Protein AF-A0A310SIE2-F1 (afdb_monomer_lite)

pLDDT: mean 78.27, std 12.12, range [40.97, 95.56]

Radius of gyration: 46.75 Å; chains: 1; bounding box: 52×85×117 Å

Structure (mmCIF, N/CA/C/O backbone):
data_AF-A0A310SIE2-F1
#
_entry.id   AF-A0A310SIE2-F1
#
loop_
_atom_site.group_PDB
_atom_site.id
_atom_site.type_symbol
_atom_site.label_atom_id
_atom_site.label_alt_id
_atom_site.label_comp_id
_atom_site.label_asym_id
_atom_site.label_entity_id
_atom_site.label_seq_id
_atom_site.pdbx_PDB_ins_code
_atom_site.Cartn_x
_atom_site.Cartn_y
_atom_site.Cartn_z
_atom_site.occupancy
_atom_site.B_iso_or_equiv
_atom_site.auth_seq_id
_atom_site.auth_comp_id
_atom_site.auth_asym_id
_atom_site.auth_atom_id
_atom_site.pdbx_PDB_model_num
ATOM 1 N N . MET A 1 1 ? -1.622 52.596 -19.897 1.00 40.97 1 MET A N 1
ATOM 2 C CA . MET A 1 1 ? -0.152 52.652 -20.028 1.00 40.97 1 MET A CA 1
ATOM 3 C C . MET A 1 1 ? 0.180 53.788 -20.972 1.00 40.97 1 MET A C 1
ATOM 5 O O . MET A 1 1 ? -0.365 53.812 -22.067 1.00 40.97 1 MET A O 1
ATOM 9 N N . SER A 1 2 ? 0.942 54.774 -20.507 1.00 49.62 2 SER A N 1
ATOM 10 C CA . SER A 1 2 ? 1.235 56.004 -21.249 1.00 49.62 2 SER A CA 1
ATOM 11 C C . SER A 1 2 ? 2.062 55.688 -22.496 1.00 49.62 2 SER A C 1
ATOM 13 O O . SER A 1 2 ? 3.157 55.143 -22.385 1.00 49.62 2 SER A O 1
ATOM 15 N N . SER A 1 3 ? 1.534 55.994 -23.680 1.00 54.19 3 SER A N 1
ATOM 16 C CA . SER A 1 3 ? 2.268 55.874 -24.939 1.00 54.19 3 SER A CA 1
ATOM 17 C C . SER A 1 3 ? 3.317 56.985 -25.019 1.00 54.19 3 SER A C 1
ATOM 19 O O . SER A 1 3 ? 2.956 58.162 -25.046 1.00 54.19 3 SER A O 1
ATOM 21 N N . LEU A 1 4 ? 4.599 56.623 -25.051 1.00 54.16 4 LEU A N 1
ATOM 22 C CA . LEU A 1 4 ? 5.693 57.565 -25.299 1.00 54.16 4 LEU A CA 1
ATOM 23 C C . LEU A 1 4 ? 5.532 58.186 -26.693 1.00 54.16 4 LEU A C 1
ATOM 25 O O . LEU A 1 4 ? 5.399 57.465 -27.684 1.00 54.16 4 LEU A O 1
ATOM 29 N N . SER A 1 5 ? 5.516 59.520 -26.771 1.00 68.62 5 SER A N 1
ATOM 30 C CA . SER A 1 5 ? 5.457 60.230 -28.049 1.00 68.62 5 SER A CA 1
ATOM 31 C C . SER A 1 5 ? 6.842 60.239 -28.706 1.00 68.62 5 SER A C 1
ATOM 33 O O . SER A 1 5 ? 7.864 60.251 -28.024 1.00 68.62 5 SER A O 1
ATOM 35 N N . LEU A 1 6 ? 6.898 60.281 -30.043 1.00 61.59 6 LEU A N 1
ATOM 36 C CA . LEU A 1 6 ? 8.147 60.257 -30.832 1.00 61.59 6 LEU A CA 1
ATOM 37 C C . LEU A 1 6 ? 9.130 61.388 -30.444 1.00 61.59 6 LEU A C 1
ATOM 39 O O . LEU A 1 6 ? 10.327 61.301 -30.694 1.00 61.59 6 LEU A O 1
ATOM 43 N N . LYS A 1 7 ? 8.621 62.454 -29.815 1.00 69.12 7 LYS A N 1
ATOM 44 C CA . LYS A 1 7 ? 9.372 63.635 -29.368 1.00 69.12 7 LYS A CA 1
ATOM 45 C C . LYS A 1 7 ? 10.192 63.358 -28.098 1.00 69.12 7 LYS A C 1
ATOM 47 O O . LYS A 1 7 ? 11.177 64.049 -27.866 1.00 69.12 7 LYS A O 1
ATOM 52 N N . ASP A 1 8 ? 9.774 62.366 -27.312 1.00 69.00 8 ASP A N 1
ATOM 53 C CA . ASP A 1 8 ? 10.290 62.066 -25.970 1.00 69.00 8 ASP A CA 1
ATOM 54 C C . ASP A 1 8 ? 11.323 60.928 -25.969 1.00 69.00 8 ASP A C 1
ATOM 56 O O . ASP A 1 8 ? 11.811 60.523 -24.914 1.00 69.00 8 ASP A O 1
ATOM 60 N N . LEU A 1 9 ? 11.669 60.389 -27.145 1.00 71.31 9 LEU A N 1
ATOM 61 C CA . LEU A 1 9 ? 12.707 59.370 -27.263 1.00 71.31 9 LEU A CA 1
ATOM 62 C C . LEU A 1 9 ? 14.104 60.017 -27.229 1.00 71.31 9 LEU A C 1
ATOM 64 O O . LEU A 1 9 ? 14.320 61.050 -27.872 1.00 71.31 9 LEU A O 1
ATOM 68 N N . PRO A 1 10 ? 15.082 59.405 -26.535 1.00 74.25 10 PRO A N 1
ATOM 69 C CA . PRO A 1 10 ? 16.461 59.877 -26.550 1.00 74.25 10 PRO A CA 1
ATOM 70 C C . PRO A 1 10 ? 16.988 59.940 -27.990 1.00 74.25 10 PRO A C 1
ATOM 72 O O . PRO A 1 10 ? 16.910 58.971 -28.747 1.00 74.25 10 PRO A O 1
ATOM 75 N N . LYS A 1 11 ? 17.516 61.108 -28.378 1.00 72.00 11 LYS A N 1
ATOM 76 C CA . LYS A 1 11 ? 18.089 61.336 -29.709 1.00 72.00 11 LYS A CA 1
ATOM 77 C C . LYS A 1 11 ? 19.376 60.526 -29.825 1.00 72.00 11 LYS A C 1
ATOM 79 O O . LYS A 1 11 ? 20.365 60.832 -29.164 1.00 72.00 11 LYS A O 1
ATOM 84 N N . VAL A 1 12 ? 19.343 59.485 -30.650 1.00 70.81 12 VAL A N 1
ATOM 85 C CA . VAL A 1 12 ? 20.521 58.677 -30.973 1.00 70.81 12 VAL A CA 1
ATOM 86 C C . VAL A 1 12 ? 21.589 59.600 -31.564 1.00 70.81 12 VAL A C 1
ATOM 88 O O . VAL A 1 12 ? 21.286 60.397 -32.455 1.00 70.81 12 VAL A O 1
ATOM 91 N N . ALA A 1 13 ? 22.814 59.540 -31.034 1.00 74.31 13 ALA A N 1
ATOM 92 C CA . ALA A 1 13 ? 23.928 60.344 -31.528 1.00 74.31 13 ALA A CA 1
ATOM 93 C C . ALA A 1 13 ? 24.108 60.125 -33.041 1.00 74.31 13 ALA A C 1
ATOM 95 O O . ALA A 1 13 ? 23.954 59.005 -33.529 1.00 74.31 13 ALA A O 1
ATOM 96 N N . LEU A 1 14 ? 24.401 61.201 -33.779 1.00 72.50 14 LEU A N 1
ATOM 97 C CA . LEU A 1 14 ? 24.482 61.195 -35.247 1.00 72.50 14 LEU A CA 1
ATOM 98 C C . LEU A 1 14 ? 25.444 60.121 -35.772 1.00 72.50 14 LEU A C 1
ATOM 100 O O . LEU A 1 14 ? 25.121 59.431 -36.738 1.00 72.50 14 LEU A O 1
ATOM 104 N N . ASP A 1 15 ? 26.559 59.931 -35.071 1.00 74.50 15 ASP A N 1
ATOM 105 C CA . ASP A 1 15 ? 27.573 58.930 -35.398 1.00 74.50 15 ASP A CA 1
ATOM 106 C C . ASP A 1 15 ? 27.006 57.506 -35.293 1.00 74.50 15 ASP A C 1
ATOM 108 O O . ASP A 1 15 ? 27.140 56.708 -36.218 1.00 74.50 15 ASP A O 1
ATOM 112 N N . LEU A 1 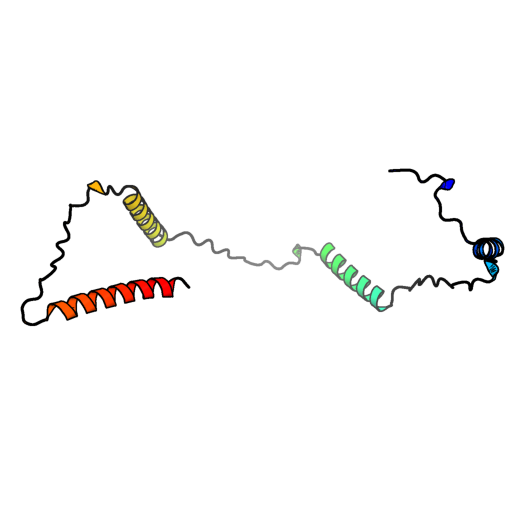16 ? 26.250 57.222 -34.225 1.00 80.38 16 LEU A N 1
ATOM 113 C CA . LEU A 1 16 ? 25.617 55.921 -34.001 1.00 80.38 16 LEU A CA 1
ATOM 114 C C . LEU A 1 16 ? 24.499 55.643 -35.020 1.00 80.38 16 LEU A C 1
ATOM 116 O O . LEU A 1 16 ? 24.311 54.506 -35.444 1.00 80.38 16 LEU A O 1
ATOM 120 N N . LYS A 1 17 ? 23.758 56.680 -35.439 1.00 79.69 17 LYS A N 1
ATOM 121 C CA . LYS A 1 17 ? 22.731 56.563 -36.489 1.00 79.69 17 LYS A CA 1
ATOM 122 C C . LYS A 1 17 ? 23.361 56.225 -37.843 1.00 79.69 17 LYS A C 1
ATOM 124 O O . LYS A 1 17 ? 22.825 55.382 -38.553 1.00 79.69 17 LYS A O 1
ATOM 129 N N . SER A 1 18 ? 24.494 56.845 -38.172 1.00 80.94 18 SER A N 1
ATOM 130 C CA . SER A 1 18 ? 25.231 56.582 -39.414 1.00 80.94 18 SER A CA 1
ATOM 131 C C . SER A 1 18 ? 25.814 55.165 -39.441 1.00 80.94 18 SER A C 1
ATOM 133 O O . SER A 1 18 ? 25.681 54.458 -40.439 1.00 80.94 18 SER A O 1
ATOM 135 N N . GLU A 1 19 ? 26.382 54.703 -38.321 1.00 81.62 19 GLU A N 1
ATOM 136 C CA . GLU A 1 19 ? 26.866 53.322 -38.191 1.00 81.62 19 GLU A CA 1
ATOM 137 C C . GLU A 1 19 ? 25.739 52.290 -38.293 1.00 81.62 19 GLU A C 1
ATOM 139 O O . GLU A 1 19 ? 25.935 51.237 -38.896 1.00 81.62 19 GLU A O 1
ATOM 144 N N . LEU A 1 20 ? 24.553 52.590 -37.751 1.00 78.62 20 LEU A N 1
ATOM 145 C CA . LEU A 1 20 ? 23.394 51.699 -37.817 1.00 78.62 20 LEU A CA 1
ATOM 146 C C . LEU A 1 20 ? 22.774 51.650 -39.224 1.00 78.62 20 LEU A C 1
ATOM 148 O O . LEU A 1 20 ? 22.368 50.583 -39.675 1.00 78.62 20 LEU A O 1
ATOM 152 N N . GLU A 1 21 ? 22.723 52.783 -39.933 1.00 79.81 21 GLU A N 1
ATOM 153 C CA . GLU A 1 21 ? 22.230 52.863 -41.318 1.00 79.81 21 GLU A CA 1
ATOM 154 C C . GLU A 1 21 ? 23.206 52.232 -42.323 1.00 79.81 21 GLU A C 1
ATOM 156 O O . GLU A 1 21 ? 22.777 51.623 -43.302 1.00 79.81 21 GLU A O 1
ATOM 161 N N . GLY A 1 22 ? 24.514 52.327 -42.064 1.00 81.19 22 GLY A N 1
ATOM 162 C CA . GLY A 1 22 ? 25.569 51.664 -42.836 1.00 81.19 22 GLY A CA 1
ATOM 163 C C . GLY A 1 22 ? 25.875 50.231 -42.388 1.00 81.19 22 GLY A C 1
ATOM 164 O O . GLY A 1 22 ? 26.786 49.604 -42.939 1.00 81.19 22 GLY A O 1
ATOM 165 N N . PHE A 1 23 ? 25.156 49.706 -41.389 1.00 82.12 23 PHE A N 1
ATOM 166 C CA . PHE A 1 23 ? 25.439 48.403 -40.800 1.00 82.12 23 PHE A CA 1
ATOM 167 C C . PHE A 1 23 ? 25.202 47.282 -41.816 1.00 82.12 23 PHE A C 1
ATOM 169 O O . PHE A 1 23 ? 24.079 46.875 -42.117 1.00 82.12 23 PHE A O 1
ATOM 176 N N . ASN A 1 24 ? 26.295 46.749 -42.353 1.00 79.94 24 ASN A N 1
ATOM 177 C CA . ASN A 1 24 ? 26.234 45.672 -43.318 1.00 79.94 24 ASN A CA 1
ATOM 178 C C . ASN A 1 24 ? 26.121 44.320 -42.600 1.00 79.94 24 ASN A C 1
ATOM 180 O O . ASN A 1 24 ? 27.116 43.740 -42.161 1.00 79.94 24 ASN A O 1
ATOM 184 N N . HIS A 1 25 ? 24.904 43.777 -42.547 1.00 78.00 25 HIS A N 1
ATOM 185 C CA . HIS A 1 25 ? 24.620 42.457 -41.976 1.00 78.00 25 HIS A CA 1
ATOM 186 C C . HIS A 1 25 ? 25.441 41.312 -42.602 1.00 78.00 25 HIS A C 1
ATOM 188 O O . HIS A 1 25 ? 25.594 40.267 -41.972 1.00 78.00 25 HIS A O 1
ATOM 194 N N . SER A 1 26 ? 26.000 41.486 -43.809 1.00 74.62 26 SER A N 1
ATOM 195 C CA . SER A 1 26 ? 26.880 40.481 -44.428 1.00 74.62 26 SER A CA 1
ATOM 196 C C . SER A 1 26 ? 28.259 40.376 -43.765 1.00 74.62 26 SER A C 1
ATOM 198 O O . SER A 1 26 ? 28.901 39.334 -43.875 1.00 74.62 26 SER A O 1
ATOM 200 N N . CYS A 1 27 ? 28.686 41.406 -43.024 1.00 74.81 27 CYS A N 1
ATOM 201 C CA . CYS A 1 27 ? 29.921 41.399 -42.234 1.00 74.81 27 CYS A CA 1
ATOM 202 C C . CYS A 1 27 ? 29.759 40.670 -40.889 1.00 74.81 27 CYS A C 1
ATOM 204 O O . CYS A 1 27 ? 30.743 40.431 -40.186 1.00 74.81 27 CYS A O 1
ATOM 206 N N . MET A 1 28 ? 28.528 40.309 -40.509 1.00 80.19 28 MET A N 1
ATOM 207 C CA . MET A 1 28 ? 28.275 39.531 -39.304 1.00 80.19 28 MET A CA 1
ATOM 208 C C . MET A 1 28 ? 28.708 38.080 -39.535 1.00 80.19 28 MET A C 1
ATOM 210 O O . MET A 1 28 ? 28.321 37.445 -40.519 1.00 80.19 28 MET A O 1
ATOM 214 N N . LYS A 1 29 ? 29.502 37.525 -38.614 1.00 82.06 29 LYS A N 1
ATOM 215 C CA . LYS A 1 29 ? 29.863 36.103 -38.667 1.00 82.06 29 LYS A CA 1
ATOM 216 C C . LYS A 1 29 ? 28.578 35.279 -38.610 1.00 82.06 29 LYS A C 1
ATOM 218 O O . LYS A 1 29 ? 27.814 35.396 -37.653 1.00 82.06 29 LYS A O 1
ATOM 223 N N . LYS A 1 30 ? 28.339 34.439 -39.619 1.00 76.69 30 LYS A N 1
ATOM 224 C CA . LYS A 1 30 ? 27.223 33.491 -39.577 1.00 76.69 30 LYS A CA 1
ATOM 225 C C . LYS A 1 30 ? 27.466 32.516 -38.427 1.00 76.69 30 LYS A C 1
ATOM 227 O O . LYS A 1 30 ? 28.469 31.805 -38.424 1.00 76.69 30 LYS A O 1
ATOM 232 N N . ALA A 1 31 ? 26.563 32.498 -37.453 1.00 71.25 31 ALA A N 1
ATOM 233 C CA . ALA A 1 31 ? 26.561 31.475 -36.422 1.00 71.25 31 ALA A CA 1
ATOM 234 C C . ALA A 1 31 ? 25.994 30.190 -37.036 1.00 71.25 31 ALA A C 1
ATOM 236 O O . ALA A 1 31 ? 24.830 30.153 -37.433 1.00 71.25 31 ALA A O 1
ATOM 237 N N . ALA A 1 32 ? 26.822 29.154 -37.162 1.00 68.69 32 ALA A N 1
ATOM 238 C CA . ALA A 1 32 ? 26.356 27.845 -37.595 1.00 68.69 32 ALA A CA 1
ATOM 239 C C . ALA A 1 32 ? 25.448 27.263 -36.503 1.00 68.69 32 ALA A C 1
ATOM 241 O O . ALA A 1 32 ? 25.910 26.931 -35.412 1.00 68.69 32 ALA A O 1
ATOM 242 N N . THR A 1 33 ? 24.150 27.175 -36.776 1.00 66.75 33 THR A N 1
ATOM 243 C CA . THR A 1 33 ? 23.202 26.492 -35.894 1.00 66.75 33 THR A CA 1
ATOM 244 C C . THR A 1 33 ? 23.306 25.000 -36.192 1.00 66.75 33 THR A C 1
ATOM 246 O O . THR A 1 33 ? 22.837 24.534 -37.225 1.00 66.75 33 THR A O 1
ATOM 249 N N . ALA A 1 34 ? 23.998 24.253 -35.333 1.00 66.00 34 ALA A N 1
ATOM 250 C CA . ALA A 1 34 ? 24.037 22.801 -35.437 1.00 66.00 34 ALA A CA 1
ATOM 251 C C . ALA A 1 34 ? 22.732 22.233 -34.858 1.00 66.00 34 ALA A C 1
ATOM 253 O O . ALA A 1 34 ? 22.555 22.189 -33.641 1.00 66.00 34 ALA A O 1
ATOM 254 N N . GLU A 1 35 ? 21.808 21.818 -35.724 1.00 68.69 35 GLU A N 1
ATOM 255 C CA . GLU A 1 35 ? 20.654 21.013 -35.321 1.00 68.69 35 GLU A CA 1
ATOM 256 C C . GLU A 1 35 ? 21.163 19.634 -34.888 1.00 68.69 35 GLU A C 1
ATOM 258 O O . GLU A 1 35 ? 21.584 18.807 -35.699 1.00 68.69 35 GLU A O 1
ATOM 263 N N . LYS A 1 36 ? 21.200 19.405 -33.575 1.00 69.50 36 LYS A N 1
ATOM 264 C CA . LYS A 1 36 ? 21.700 18.166 -32.980 1.00 69.50 36 LYS A CA 1
ATOM 265 C C . LYS A 1 36 ? 20.634 17.067 -33.085 1.00 69.50 36 LYS A C 1
ATOM 267 O O . LYS A 1 36 ? 20.079 16.655 -32.070 1.00 69.50 36 LYS A O 1
ATOM 272 N N . ASN A 1 37 ? 20.367 16.575 -34.294 1.00 66.44 37 ASN A N 1
ATOM 273 C CA . ASN A 1 37 ? 19.600 15.343 -34.505 1.00 66.44 37 ASN A CA 1
ATOM 274 C C . ASN A 1 37 ? 20.464 14.140 -34.102 1.00 66.44 37 ASN A C 1
ATOM 276 O O . ASN A 1 37 ? 21.071 13.470 -34.937 1.00 66.44 37 ASN A O 1
ATOM 280 N N . VAL A 1 38 ? 20.593 13.908 -32.793 1.00 73.25 38 VAL A N 1
ATOM 281 C CA . VAL A 1 38 ? 21.234 12.693 -32.280 1.00 73.25 38 VAL A CA 1
ATOM 282 C C . VAL A 1 38 ? 20.266 11.554 -32.499 1.00 73.25 38 VAL A C 1
ATOM 284 O O . VAL A 1 38 ? 19.158 11.569 -31.967 1.00 73.25 38 VAL A O 1
ATOM 287 N N . LEU A 1 39 ? 20.693 10.569 -33.277 1.00 78.44 39 LEU A N 1
ATOM 288 C CA . LEU A 1 39 ? 19.989 9.301 -33.335 1.00 78.44 39 LEU A CA 1
ATOM 289 C C . LEU A 1 39 ? 20.022 8.662 -31.939 1.00 78.44 39 LEU A C 1
ATOM 291 O O . LEU A 1 39 ? 21.073 8.730 -31.293 1.00 78.44 39 LEU A O 1
ATOM 295 N N . PRO A 1 40 ? 18.921 8.049 -31.473 1.00 81.50 40 PRO A N 1
ATOM 296 C CA . PRO A 1 40 ? 18.932 7.272 -30.240 1.00 81.50 40 PRO A CA 1
ATOM 297 C C . PRO A 1 40 ? 20.145 6.341 -30.209 1.00 81.50 40 PRO A C 1
ATOM 299 O O . PRO A 1 40 ? 20.498 5.727 -31.222 1.00 81.50 40 PRO A O 1
ATOM 302 N N . SER A 1 41 ? 20.825 6.273 -29.068 1.00 86.12 41 SER A N 1
ATOM 303 C CA . SER A 1 41 ? 21.973 5.388 -28.929 1.00 86.12 41 SER A CA 1
ATOM 304 C C . SER A 1 41 ? 21.520 3.926 -28.972 1.00 86.12 41 SER A C 1
ATOM 306 O O . SER A 1 41 ? 20.360 3.594 -28.720 1.00 86.12 41 SER A O 1
ATOM 308 N N . ALA A 1 42 ? 22.453 3.015 -29.260 1.00 87.88 42 ALA A N 1
ATOM 309 C CA . ALA A 1 42 ? 22.170 1.582 -29.191 1.00 87.88 42 ALA A CA 1
ATOM 310 C C . ALA A 1 42 ? 21.710 1.143 -27.785 1.00 87.88 42 ALA A C 1
ATOM 312 O O . ALA A 1 42 ? 20.961 0.176 -27.663 1.00 87.88 42 ALA A O 1
ATOM 313 N N . GLU A 1 43 ? 22.134 1.864 -26.741 1.00 88.81 43 GLU A N 1
ATOM 314 C CA . GLU A 1 43 ? 21.677 1.634 -25.372 1.00 88.81 43 GLU A CA 1
ATOM 315 C C . GLU A 1 43 ? 20.214 2.043 -25.193 1.00 88.81 43 GLU A C 1
ATOM 317 O O . GLU A 1 43 ? 19.442 1.255 -24.655 1.00 88.81 43 GLU A O 1
ATOM 322 N N . ASP A 1 44 ? 19.819 3.211 -25.706 1.00 88.38 44 ASP A N 1
ATOM 323 C CA . ASP A 1 44 ? 18.443 3.716 -25.599 1.00 88.38 44 ASP A CA 1
ATOM 324 C C . ASP A 1 44 ? 17.452 2.743 -26.256 1.00 88.38 44 ASP A C 1
ATOM 326 O O . ASP A 1 44 ? 16.450 2.358 -25.657 1.00 88.38 44 ASP A O 1
ATOM 330 N N . VAL A 1 45 ? 17.787 2.249 -27.454 1.00 90.19 45 VAL A N 1
ATOM 331 C CA . VAL A 1 45 ? 16.966 1.259 -28.174 1.00 90.19 45 VAL A CA 1
ATOM 332 C C . VAL A 1 45 ? 16.898 -0.071 -27.420 1.00 90.19 45 VAL A C 1
ATOM 334 O O . VAL A 1 45 ? 15.864 -0.738 -27.412 1.00 90.19 45 VAL A O 1
ATOM 337 N N . ARG A 1 46 ? 17.997 -0.494 -26.788 1.00 90.69 46 ARG A N 1
ATOM 338 C CA . ARG A 1 46 ? 18.021 -1.733 -26.003 1.00 90.69 46 ARG A CA 1
ATOM 339 C C . ARG A 1 46 ? 17.143 -1.617 -24.758 1.00 90.69 46 ARG A C 1
ATOM 341 O O . ARG A 1 46 ? 16.397 -2.548 -24.466 1.00 90.69 46 ARG A O 1
ATOM 348 N N . GLN A 1 47 ? 17.214 -0.489 -24.056 1.00 92.81 47 GLN A N 1
ATOM 349 C CA . GLN A 1 47 ? 16.382 -0.220 -22.884 1.00 92.81 47 GLN A CA 1
ATOM 350 C C . GLN A 1 47 ? 14.898 -0.154 -23.252 1.00 92.81 47 GLN A C 1
ATOM 352 O O . GLN A 1 47 ? 14.078 -0.760 -22.566 1.00 92.81 47 GLN A O 1
ATOM 357 N N . GLU A 1 48 ? 14.554 0.507 -24.358 1.00 93.06 48 GLU A N 1
ATOM 358 C CA . GLU A 1 48 ? 13.175 0.591 -24.847 1.00 93.06 48 GLU A CA 1
ATOM 359 C C . GLU A 1 48 ? 12.604 -0.784 -25.212 1.00 93.06 48 GLU A C 1
ATOM 361 O O . GLU A 1 48 ? 11.466 -1.093 -24.858 1.00 93.06 48 GLU A O 1
ATOM 366 N N . ARG A 1 49 ? 13.400 -1.644 -25.860 1.00 92.56 49 ARG A N 1
ATOM 367 C CA . ARG A 1 49 ? 12.999 -3.029 -26.154 1.00 92.56 49 ARG A CA 1
ATOM 368 C C . ARG A 1 49 ? 12.760 -3.827 -24.882 1.00 92.56 49 ARG A C 1
ATOM 370 O O . ARG A 1 49 ? 11.699 -4.420 -24.744 1.00 92.56 49 ARG A O 1
ATOM 377 N N . GLN A 1 50 ? 13.696 -3.774 -23.935 1.00 94.50 50 GLN A N 1
ATOM 378 C CA . GLN A 1 50 ? 13.551 -4.463 -22.654 1.00 94.50 50 GLN A CA 1
ATOM 379 C C . GLN A 1 50 ? 12.304 -3.983 -21.896 1.00 94.50 50 GLN A C 1
ATOM 381 O O . GLN A 1 50 ? 11.571 -4.790 -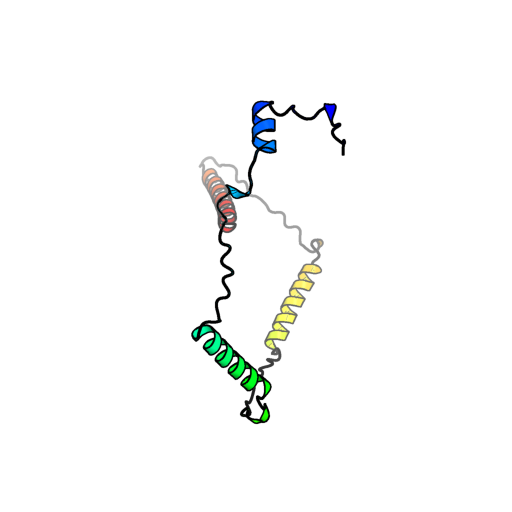21.333 1.00 94.50 50 GLN A O 1
ATOM 386 N N . HIS A 1 51 ? 12.046 -2.673 -21.876 1.00 93.88 51 HIS A N 1
ATOM 387 C CA . HIS A 1 51 ? 10.851 -2.129 -21.238 1.00 93.88 51 HIS A CA 1
ATOM 388 C C . HIS A 1 51 ? 9.576 -2.612 -21.938 1.00 93.88 51 HIS A C 1
ATOM 390 O O . HIS A 1 51 ? 8.652 -3.070 -21.273 1.00 93.88 51 HIS A O 1
ATOM 396 N N . SER A 1 52 ? 9.554 -2.567 -23.270 1.00 93.62 52 SER A N 1
ATOM 397 C CA . SER A 1 52 ? 8.412 -2.997 -24.082 1.00 93.62 52 SER A CA 1
ATOM 398 C C . SER A 1 52 ? 8.098 -4.486 -23.900 1.00 93.62 52 SER A C 1
ATOM 400 O O . SER A 1 52 ? 6.933 -4.851 -23.776 1.00 93.62 52 SER A O 1
ATOM 402 N N . GLU A 1 53 ? 9.124 -5.337 -23.829 1.00 94.94 53 GLU A N 1
ATOM 403 C CA . GLU A 1 53 ? 8.989 -6.772 -23.546 1.00 94.94 53 GLU A CA 1
ATOM 404 C C . GLU A 1 53 ? 8.357 -7.014 -22.168 1.00 94.94 53 GLU A C 1
ATOM 406 O O . GLU A 1 53 ? 7.383 -7.753 -22.058 1.00 94.94 53 GLU A O 1
ATOM 411 N N . LEU A 1 54 ? 8.838 -6.324 -21.127 1.00 95.00 54 LEU A N 1
ATOM 412 C CA . LEU A 1 54 ? 8.284 -6.442 -19.774 1.00 95.00 54 LEU A CA 1
ATOM 413 C C . LEU A 1 54 ? 6.812 -6.019 -19.701 1.00 95.00 54 LEU A C 1
ATOM 415 O O . LEU A 1 54 ? 6.020 -6.669 -19.020 1.00 95.00 54 LEU A O 1
ATOM 419 N N . ILE A 1 55 ? 6.442 -4.932 -20.384 1.00 95.56 55 ILE A N 1
ATOM 420 C CA . ILE A 1 55 ? 5.049 -4.472 -20.431 1.00 95.56 55 ILE A CA 1
ATOM 421 C C . ILE A 1 55 ? 4.175 -5.498 -21.154 1.00 95.56 55 ILE A C 1
ATOM 423 O O . ILE A 1 55 ? 3.141 -5.894 -20.621 1.00 95.56 55 ILE A O 1
ATOM 427 N N . HIS A 1 56 ? 4.618 -5.989 -22.310 1.00 95.38 56 HIS A N 1
ATOM 428 C CA . HIS A 1 56 ? 3.892 -6.998 -23.075 1.00 95.38 56 HIS A CA 1
ATOM 429 C C . HIS A 1 56 ? 3.675 -8.299 -22.281 1.00 95.38 56 HIS A C 1
ATOM 431 O O . HIS A 1 56 ? 2.587 -8.882 -22.321 1.00 95.38 56 HIS A O 1
ATOM 437 N N . ASP A 1 57 ? 4.687 -8.745 -21.535 1.00 94.19 57 ASP A N 1
ATOM 438 C CA . ASP A 1 57 ? 4.598 -9.941 -20.695 1.00 94.19 57 ASP A CA 1
ATOM 439 C C . ASP A 1 57 ? 3.557 -9.785 -19.581 1.00 94.19 57 ASP A C 1
ATOM 441 O O . ASP A 1 57 ? 2.830 -10.733 -19.278 1.00 94.19 57 ASP A O 1
ATOM 445 N N . VAL A 1 58 ? 3.441 -8.586 -1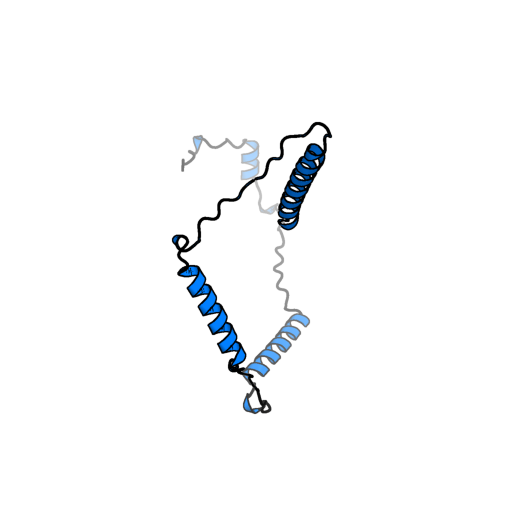9.002 1.00 92.81 58 VAL A N 1
ATOM 446 C CA . VAL A 1 58 ? 2.415 -8.265 -18.000 1.00 92.81 58 VAL A CA 1
ATOM 447 C C . VAL A 1 58 ? 1.028 -8.157 -18.637 1.00 92.81 58 VAL A C 1
ATOM 449 O O . VAL A 1 58 ? 0.069 -8.685 -18.079 1.00 92.81 58 VAL A O 1
ATOM 452 N N . GLU A 1 59 ? 0.903 -7.523 -19.805 1.00 93.50 59 GLU A N 1
ATOM 453 C CA . GLU A 1 59 ? -0.369 -7.393 -20.533 1.00 93.50 59 GLU A CA 1
ATOM 454 C C . GLU A 1 59 ? -0.934 -8.751 -20.965 1.00 93.50 59 GLU A C 1
ATOM 456 O O . GLU A 1 59 ? -2.140 -8.990 -20.884 1.00 93.50 59 GLU A O 1
ATOM 461 N N . THR A 1 60 ? -0.059 -9.661 -21.394 1.00 94.44 60 THR A N 1
ATOM 462 C CA . THR A 1 60 ? -0.435 -10.999 -21.879 1.00 94.44 60 THR A CA 1
ATOM 463 C C . THR A 1 60 ? -0.449 -12.045 -20.758 1.00 94.44 60 THR A C 1
ATOM 465 O O . THR A 1 60 ? -0.761 -13.221 -20.988 1.00 94.44 60 THR A O 1
ATOM 468 N N . PHE A 1 61 ? -0.126 -11.646 -19.526 1.00 95.12 61 PHE A N 1
ATOM 469 C CA . PHE A 1 61 ? -0.090 -12.549 -18.387 1.00 95.12 61 PHE A CA 1
ATOM 470 C C . PHE A 1 61 ? -1.464 -13.190 -18.154 1.00 95.12 61 PHE A C 1
ATOM 472 O O . PHE A 1 61 ? -2.473 -12.504 -17.998 1.00 95.12 61 PHE A O 1
ATOM 479 N N . LYS A 1 62 ? -1.510 -14.528 -18.099 1.00 93.44 62 LYS A N 1
ATOM 480 C CA . LYS A 1 62 ? -2.744 -15.275 -17.813 1.00 93.44 62 LYS A CA 1
ATOM 481 C C . LYS A 1 62 ? -2.811 -15.603 -16.319 1.00 93.44 62 LYS A C 1
ATOM 483 O O . LYS A 1 62 ? -2.010 -16.428 -15.872 1.00 93.44 62 LYS A O 1
ATOM 488 N N . PRO A 1 63 ? -3.775 -15.049 -15.561 1.00 89.00 63 PRO A N 1
ATOM 489 C CA . PRO A 1 63 ? -3.908 -15.308 -14.126 1.00 89.00 63 PRO A CA 1
ATOM 490 C C . PRO A 1 63 ? -4.093 -16.787 -13.770 1.00 89.00 63 PRO A C 1
ATOM 492 O O . PRO A 1 63 ? -3.694 -17.199 -12.688 1.00 89.00 63 PRO A O 1
ATOM 495 N N . ASP A 1 64 ? -4.610 -17.601 -14.694 1.00 89.81 64 ASP A N 1
ATOM 496 C CA . ASP A 1 64 ? -4.786 -19.052 -14.519 1.00 89.81 64 ASP A CA 1
ATOM 497 C C . ASP A 1 64 ? -3.462 -19.814 -14.318 1.00 89.81 64 ASP A C 1
ATOM 499 O O . ASP A 1 64 ? -3.461 -20.967 -13.893 1.00 89.81 64 ASP A O 1
ATOM 503 N N . GLN A 1 65 ? -2.321 -19.186 -14.626 1.00 90.88 65 GLN A N 1
ATOM 504 C CA . GLN A 1 65 ? -0.989 -19.738 -14.360 1.00 90.88 65 GLN A CA 1
ATOM 505 C C . GLN A 1 65 ? -0.541 -19.537 -12.903 1.00 90.88 65 GLN A C 1
ATOM 507 O O . GLN A 1 65 ? 0.460 -20.123 -12.479 1.00 90.88 65 GLN A O 1
ATOM 512 N N . LEU A 1 66 ? -1.248 -18.708 -12.126 1.00 90.00 66 LEU A N 1
ATOM 513 C CA . LEU A 1 66 ? -0.952 -18.513 -10.712 1.00 90.00 66 LEU A CA 1
ATOM 514 C C . LEU A 1 66 ? -1.307 -19.776 -9.927 1.00 90.00 66 LEU A C 1
ATOM 516 O O . LEU A 1 66 ? -2.398 -20.334 -10.035 1.00 90.00 66 LEU A O 1
ATOM 520 N N . LYS A 1 67 ? -0.373 -20.219 -9.086 1.00 89.56 67 LYS A N 1
ATOM 521 C CA . LYS A 1 67 ? -0.629 -21.311 -8.145 1.00 89.56 67 LYS A CA 1
ATOM 522 C C . LYS A 1 67 ? -1.643 -20.846 -7.105 1.00 89.56 67 LYS A C 1
ATOM 524 O O . LYS A 1 67 ? -1.551 -19.722 -6.614 1.00 89.56 67 LYS A O 1
ATOM 529 N N . HIS A 1 68 ? -2.566 -21.731 -6.738 1.00 88.31 68 HIS A N 1
ATOM 530 C CA . HIS A 1 68 ? -3.493 -21.461 -5.647 1.00 88.31 68 HIS A CA 1
ATOM 531 C C . HIS A 1 68 ? -2.721 -21.191 -4.348 1.00 88.31 68 HIS A C 1
ATOM 533 O O . HIS A 1 68 ? -1.818 -21.951 -3.990 1.00 88.31 68 HIS A O 1
ATOM 539 N N . ALA A 1 69 ? -3.077 -20.105 -3.665 1.00 84.12 69 ALA A N 1
ATOM 540 C CA . ALA A 1 69 ? -2.516 -19.725 -2.379 1.00 84.12 69 ALA A CA 1
ATOM 541 C C . ALA A 1 69 ? -3.644 -19.642 -1.344 1.00 84.12 69 ALA A C 1
ATOM 543 O O . ALA A 1 69 ? -4.572 -18.846 -1.493 1.00 84.12 69 ALA A O 1
ATOM 544 N N . ASP A 1 70 ? -3.544 -20.456 -0.292 1.00 80.12 70 ASP A N 1
ATOM 545 C CA . ASP A 1 70 ? -4.463 -20.417 0.845 1.00 80.12 70 ASP A CA 1
ATOM 546 C C . ASP A 1 70 ? -4.145 -19.211 1.741 1.00 80.12 70 ASP A C 1
ATOM 548 O O . ASP A 1 70 ? -3.241 -19.251 2.582 1.00 80.12 70 ASP A O 1
ATOM 552 N N . THR A 1 71 ? -4.905 -18.129 1.588 1.00 79.12 71 THR A N 1
ATOM 553 C CA . THR A 1 71 ? -4.792 -16.948 2.454 1.00 79.12 71 THR A CA 1
ATOM 554 C C . THR A 1 71 ? -5.651 -17.133 3.705 1.00 79.12 71 THR A C 1
ATOM 556 O O . THR A 1 71 ? -6.878 -17.117 3.640 1.00 79.12 71 THR A O 1
ATOM 559 N N . LYS A 1 72 ? -5.018 -17.290 4.875 1.00 78.19 72 LYS A N 1
ATOM 560 C CA . LYS A 1 72 ? -5.710 -17.314 6.176 1.00 78.19 72 LYS A CA 1
ATOM 561 C C . LYS A 1 72 ? -5.771 -15.908 6.770 1.00 78.19 72 LYS A C 1
ATOM 563 O O . LYS A 1 72 ? -4.859 -15.494 7.484 1.00 78.19 72 LYS A O 1
ATOM 568 N N . GLU A 1 73 ? -6.851 -15.185 6.496 1.00 71.69 73 GLU A N 1
ATOM 569 C CA . GLU A 1 73 ? -7.142 -13.918 7.168 1.00 71.69 73 GLU A CA 1
ATOM 570 C C . GLU A 1 73 ? -7.611 -14.188 8.606 1.00 71.69 73 GLU A C 1
ATOM 572 O O . GLU A 1 73 ? -8.642 -14.819 8.847 1.00 71.69 73 GLU A O 1
ATOM 577 N N . LYS A 1 74 ? -6.828 -13.747 9.595 1.00 73.12 74 LYS A N 1
ATOM 578 C CA . LYS A 1 74 ? -7.162 -13.935 11.009 1.00 73.12 74 LYS A CA 1
ATOM 579 C C . LYS A 1 74 ? -8.064 -12.796 11.483 1.00 73.12 74 LYS A C 1
ATOM 581 O O . LYS A 1 74 ? -7.591 -11.848 12.104 1.00 73.12 74 LYS A O 1
ATOM 586 N N . ILE A 1 75 ? -9.366 -12.916 11.240 1.00 65.38 75 ILE A N 1
ATOM 587 C CA . ILE A 1 75 ? -10.368 -12.081 11.914 1.00 65.38 75 ILE A CA 1
ATOM 588 C C . ILE A 1 75 ? -10.438 -12.558 13.369 1.00 65.38 75 ILE A C 1
ATOM 590 O O . ILE A 1 75 ? -11.086 -13.553 13.690 1.00 65.38 75 ILE A O 1
ATOM 594 N N . ILE A 1 76 ? -9.691 -11.904 14.258 1.00 71.69 76 ILE A N 1
ATOM 595 C CA . ILE A 1 76 ? -9.764 -12.187 15.693 1.00 71.69 76 ILE A CA 1
ATOM 596 C C . ILE A 1 76 ? -11.058 -11.551 16.201 1.00 71.69 76 ILE A C 1
ATOM 598 O O . ILE A 1 76 ? -11.151 -10.329 16.290 1.00 71.69 76 ILE A O 1
ATOM 602 N N . LEU A 1 77 ? -12.071 -12.366 16.499 1.00 71.44 77 LEU A N 1
ATOM 603 C CA . LEU A 1 77 ? -13.244 -11.871 17.215 1.00 71.44 77 LEU A CA 1
ATOM 604 C C . LEU A 1 77 ? -12.798 -11.426 18.620 1.00 71.44 77 LEU A C 1
ATOM 606 O O . LEU A 1 77 ? -12.020 -12.155 19.249 1.00 71.44 77 LEU A O 1
ATOM 610 N N . PRO A 1 78 ? -13.282 -10.275 19.128 1.00 77.00 78 PRO A N 1
ATOM 611 C CA . PRO A 1 78 ? -13.044 -9.873 20.509 1.00 77.00 78 PRO A CA 1
ATOM 612 C C . PRO A 1 78 ? -13.447 -11.006 21.451 1.00 77.00 78 PRO A C 1
ATOM 614 O O . PRO A 1 78 ? -14.544 -11.562 21.340 1.00 77.00 78 PRO A O 1
ATOM 617 N N . ASN A 1 79 ? -12.556 -11.382 22.365 1.00 81.25 79 ASN A N 1
ATOM 618 C CA . ASN A 1 79 ? -12.851 -12.440 23.321 1.00 81.25 79 ASN A CA 1
ATOM 619 C C . ASN A 1 79 ? -13.656 -11.880 24.513 1.00 81.25 79 ASN A C 1
ATOM 621 O O . ASN A 1 79 ? -13.756 -10.668 24.708 1.00 81.25 79 ASN A O 1
ATOM 625 N N . ALA A 1 80 ? -14.217 -12.756 25.351 1.00 83.62 80 ALA A N 1
ATOM 626 C CA . ALA A 1 80 ? -15.027 -12.348 26.505 1.00 83.62 80 ALA A CA 1
ATOM 627 C C . ALA A 1 80 ? -14.302 -11.383 27.470 1.00 83.62 80 ALA A C 1
ATOM 629 O O . ALA A 1 80 ? -14.936 -10.508 28.058 1.00 83.62 80 ALA A O 1
ATOM 630 N N . LYS A 1 81 ? -12.977 -11.505 27.608 1.00 86.88 81 LYS A N 1
ATOM 631 C CA . LYS A 1 81 ? -12.119 -10.598 28.380 1.00 86.88 81 LYS A CA 1
ATOM 632 C C . LYS A 1 81 ? -12.063 -9.200 27.770 1.00 86.88 81 LYS A C 1
ATOM 634 O O . LYS A 1 81 ? -12.092 -8.233 28.523 1.00 86.88 81 LYS A O 1
ATOM 639 N N . ASP A 1 82 ? -12.006 -9.097 26.445 1.00 85.19 82 ASP A N 1
ATOM 640 C CA . ASP A 1 82 ? -11.922 -7.812 25.740 1.00 85.19 82 ASP A CA 1
ATOM 641 C C . ASP A 1 82 ? -13.232 -7.034 25.930 1.00 85.19 82 ASP A C 1
ATOM 643 O O . ASP A 1 82 ? -13.222 -5.877 26.341 1.00 85.19 82 ASP A O 1
ATOM 647 N N . VAL A 1 83 ? -14.368 -7.725 25.786 1.00 87.06 83 VAL A N 1
ATOM 648 C CA . VAL A 1 83 ? -15.704 -7.160 26.041 1.00 87.06 83 VAL A CA 1
ATOM 649 C C . VAL A 1 83 ? -15.893 -6.784 27.516 1.00 87.06 83 VAL A C 1
ATOM 651 O O . VAL A 1 83 ? -16.496 -5.758 27.831 1.00 87.06 83 VAL A O 1
ATOM 654 N N . ALA A 1 84 ? -15.399 -7.602 28.450 1.00 88.06 84 ALA A N 1
ATOM 655 C CA . ALA A 1 84 ? -15.490 -7.303 29.879 1.00 88.06 84 ALA A CA 1
ATOM 656 C C . ALA A 1 84 ? -14.637 -6.087 30.274 1.00 88.06 84 ALA A C 1
ATOM 658 O O . ALA A 1 84 ? -15.080 -5.256 31.073 1.00 88.06 84 ALA A O 1
ATOM 659 N N . ALA A 1 85 ? -13.436 -5.962 29.703 1.00 90.19 85 ALA A N 1
ATOM 660 C CA . ALA A 1 85 ? -12.578 -4.801 29.894 1.00 90.19 85 ALA A CA 1
ATOM 661 C C . ALA A 1 85 ? -13.255 -3.529 29.364 1.00 90.19 85 ALA A C 1
ATOM 663 O O . ALA A 1 85 ? -13.374 -2.555 30.106 1.00 90.19 85 ALA A O 1
ATOM 664 N N . GLU A 1 86 ? -13.799 -3.569 28.145 1.00 90.69 86 GLU A N 1
ATOM 665 C CA . GLU A 1 86 ? -14.504 -2.434 27.541 1.00 90.69 86 GLU A CA 1
ATOM 666 C C . GLU A 1 86 ? -15.720 -1.999 28.372 1.00 90.69 86 GLU A C 1
ATOM 668 O O . GLU A 1 86 ?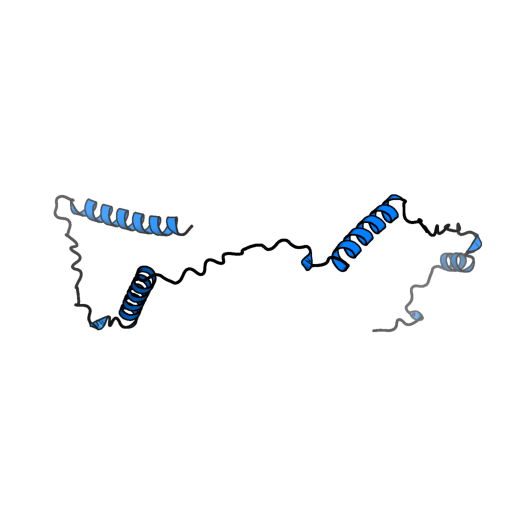 -15.860 -0.821 28.704 1.00 90.69 86 GLU A O 1
ATOM 673 N N . LYS A 1 87 ? -16.553 -2.948 28.823 1.00 91.06 87 LYS A N 1
ATOM 674 C CA . LYS A 1 87 ? -17.689 -2.653 29.718 1.00 91.06 87 LYS A CA 1
ATOM 675 C C . LYS A 1 87 ? -17.255 -2.008 31.032 1.00 91.06 87 LYS A C 1
ATOM 677 O O . LYS A 1 87 ? -17.940 -1.120 31.544 1.00 91.06 87 LYS A O 1
ATOM 682 N N . THR A 1 88 ? -16.126 -2.445 31.584 1.00 92.44 88 THR A N 1
ATOM 683 C CA . THR A 1 88 ? -15.572 -1.882 32.822 1.00 92.44 88 THR A CA 1
ATOM 684 C C . THR A 1 88 ? -15.131 -0.437 32.604 1.00 92.44 88 THR A C 1
ATOM 686 O O . THR A 1 88 ? -15.492 0.441 33.387 1.00 92.44 88 THR A O 1
ATOM 689 N N . GLN A 1 89 ? -14.415 -0.167 31.508 1.00 93.50 89 GLN A N 1
ATOM 690 C CA . GLN A 1 89 ? -13.992 1.187 31.148 1.00 93.50 89 GLN A CA 1
ATOM 691 C C . GLN A 1 89 ? -15.190 2.106 30.895 1.00 93.50 89 GLN A C 1
ATOM 693 O O . GLN A 1 89 ? -15.240 3.209 31.437 1.00 93.50 89 GLN A O 1
ATOM 698 N N . GLN A 1 90 ? -16.195 1.632 30.157 1.00 93.31 90 GLN A N 1
ATOM 699 C CA . GLN A 1 90 ? -17.412 2.392 29.878 1.00 93.31 90 GLN A CA 1
ATOM 700 C C . GLN A 1 90 ? -18.189 2.732 31.158 1.00 93.31 90 GLN A C 1
ATOM 702 O O . GLN A 1 90 ? -18.689 3.850 31.307 1.00 93.31 90 GLN A O 1
ATOM 707 N N . THR A 1 91 ? -18.260 1.790 32.104 1.00 92.12 91 THR A N 1
ATOM 708 C CA . THR A 1 91 ? -18.904 2.003 33.409 1.00 92.12 91 THR A CA 1
ATOM 709 C C . THR A 1 91 ? -18.172 3.072 34.214 1.00 92.12 91 THR A C 1
ATOM 711 O O . THR A 1 91 ? -18.812 3.971 34.755 1.00 92.12 91 THR A O 1
ATOM 714 N N . LEU A 1 92 ? -16.837 3.017 34.258 1.00 92.56 92 LEU A N 1
ATOM 715 C CA . LEU A 1 92 ? -16.026 4.013 34.955 1.00 92.56 92 LEU A CA 1
ATOM 716 C C . LEU A 1 92 ? -16.202 5.408 34.345 1.00 92.56 92 LEU A C 1
ATOM 718 O O . LEU A 1 92 ? -16.448 6.364 35.075 1.00 92.56 92 LEU A O 1
ATOM 722 N N . MET A 1 93 ? -16.132 5.518 33.016 1.00 92.75 93 MET A N 1
ATOM 723 C CA . MET A 1 93 ? -16.325 6.788 32.308 1.00 92.75 93 MET A CA 1
ATOM 724 C C . MET A 1 93 ? -17.711 7.377 32.579 1.00 92.75 93 MET A C 1
ATOM 726 O O . MET A 1 93 ? -17.819 8.545 32.941 1.00 92.75 93 MET A O 1
ATOM 730 N N . SER A 1 94 ? -18.757 6.552 32.495 1.00 92.12 94 SER A N 1
ATOM 731 C CA . SER A 1 94 ? -20.132 6.974 32.790 1.00 92.12 94 SER A CA 1
ATOM 732 C C . SER A 1 94 ? -20.308 7.394 34.252 1.00 92.12 94 SER A C 1
ATOM 734 O O . SER A 1 94 ? -21.078 8.304 34.551 1.00 92.12 94 SER A O 1
ATOM 736 N N . GLY A 1 95 ? -19.614 6.721 35.174 1.00 91.50 95 GLY A N 1
ATOM 737 C CA . GLY A 1 95 ? -19.618 7.057 36.595 1.00 91.50 95 GLY A CA 1
ATOM 738 C C . GLY A 1 95 ? -18.958 8.403 36.878 1.00 91.50 95 GLY A C 1
ATOM 739 O O . GLY A 1 95 ? -19.483 9.162 37.682 1.00 91.50 95 GLY A O 1
ATOM 740 N N . ILE A 1 96 ? -17.855 8.717 36.190 1.00 90.38 96 ILE A N 1
ATOM 741 C CA . ILE A 1 96 ? -17.172 10.015 36.289 1.00 90.38 96 ILE A CA 1
ATOM 742 C C . ILE A 1 96 ? -18.034 11.128 35.684 1.00 90.38 96 ILE A C 1
ATOM 744 O O . ILE A 1 96 ? -18.177 12.179 36.298 1.00 90.38 96 ILE A O 1
ATOM 748 N N . GLU A 1 97 ? -18.636 10.900 34.513 1.00 91.19 97 GLU A N 1
ATOM 749 C CA . GLU A 1 97 ? -19.497 11.889 33.848 1.00 91.19 97 GLU A CA 1
ATOM 750 C C . GLU A 1 97 ? -20.712 12.268 34.706 1.00 91.19 97 GLU A C 1
ATOM 752 O O . GLU A 1 97 ? -21.087 13.434 34.788 1.00 91.19 97 GLU A O 1
ATOM 757 N N . LYS A 1 98 ? -21.316 11.280 35.374 1.00 92.50 98 LYS A N 1
ATOM 758 C CA . LYS A 1 98 ? -22.504 11.466 36.221 1.00 92.50 98 LYS A CA 1
ATOM 759 C C . LYS A 1 98 ? -22.170 11.749 37.684 1.00 92.50 98 LYS A C 1
ATOM 761 O O . LYS A 1 98 ? -23.081 11.790 38.511 1.00 92.50 98 LYS A O 1
ATOM 766 N N . PHE A 1 99 ? -20.890 11.877 38.025 1.00 91.50 99 PHE A N 1
ATOM 767 C CA . PHE A 1 99 ? -20.476 12.083 39.401 1.00 91.50 99 PHE A CA 1
ATOM 768 C C . PHE A 1 99 ? -20.941 13.458 39.885 1.00 91.50 99 PHE A C 1
ATOM 770 O O . PHE A 1 99 ? -20.538 14.480 39.337 1.00 91.50 99 PHE A O 1
ATOM 777 N N . ASP A 1 100 ? -21.771 13.478 40.926 1.00 88.19 100 ASP A N 1
ATOM 778 C CA . ASP A 1 100 ? -22.246 14.705 41.560 1.00 88.19 100 ASP A CA 1
ATOM 779 C C . ASP A 1 100 ? -21.263 15.145 42.661 1.00 88.19 100 ASP A C 1
ATOM 781 O O . ASP A 1 100 ? -21.186 14.486 43.706 1.00 88.19 100 ASP A O 1
ATOM 785 N N . PRO A 1 101 ? -20.531 16.264 42.493 1.00 83.88 101 PRO A N 1
ATOM 786 C CA . PRO A 1 101 ? -19.592 16.751 43.500 1.00 83.88 101 PRO A CA 1
ATOM 787 C C . PRO A 1 101 ? -20.263 17.135 44.823 1.00 83.88 101 PRO A C 1
ATOM 789 O O . PRO A 1 101 ? -19.598 17.137 45.856 1.00 83.88 101 PRO A O 1
ATOM 792 N N . SER A 1 102 ? -21.569 17.430 44.826 1.00 82.94 102 SER A N 1
ATOM 793 C CA . SER A 1 102 ? -22.311 17.760 46.050 1.00 82.94 102 SER A CA 1
ATOM 794 C C . SER A 1 102 ? -22.509 16.549 46.973 1.00 82.94 102 SER A C 1
ATOM 796 O O . SER A 1 102 ? -22.764 16.708 48.167 1.00 82.94 102 SER A O 1
ATOM 798 N N . SER A 1 103 ? -22.310 15.332 46.451 1.00 81.62 103 SER A N 1
ATOM 799 C CA . SER A 1 103 ? -22.302 14.091 47.234 1.00 81.62 103 SER A CA 1
ATOM 800 C C . SER A 1 103 ? -21.035 13.907 48.083 1.00 81.62 103 SER A C 1
ATOM 802 O O . SER A 1 103 ? -21.006 13.055 48.979 1.00 81.62 103 SER A O 1
ATOM 804 N N . LEU A 1 104 ? -19.989 14.708 47.842 1.00 84.38 104 LEU A N 1
ATOM 805 C CA . LEU A 1 104 ? -18.766 14.689 48.637 1.00 84.38 104 LEU A CA 1
ATOM 806 C C . LEU A 1 104 ? -19.028 15.254 50.036 1.00 84.38 104 LEU A C 1
ATOM 808 O O . LEU A 1 104 ? -19.585 16.337 50.210 1.00 84.38 104 LEU A O 1
ATOM 812 N N . LYS A 1 105 ? -18.586 14.530 51.068 1.00 83.94 105 LYS A N 1
ATOM 813 C CA . LYS A 1 105 ? -18.626 15.038 52.442 1.00 83.94 105 LYS A CA 1
ATOM 814 C C . LYS A 1 105 ? -17.655 16.207 52.575 1.00 83.94 105 LYS A C 1
ATOM 816 O O . LYS A 1 105 ? -16.486 16.085 52.205 1.00 83.94 105 LYS A O 1
ATOM 821 N N . HIS A 1 106 ? -18.137 17.316 53.138 1.00 80.94 106 HIS A N 1
ATOM 822 C CA . HIS A 1 106 ? -17.283 18.444 53.486 1.00 80.94 106 HIS A CA 1
ATOM 823 C C . HIS A 1 106 ? -16.162 17.955 54.408 1.00 80.94 106 HIS A C 1
ATOM 825 O O . HIS A 1 106 ? -16.421 17.453 55.501 1.00 80.94 106 HIS A O 1
ATOM 831 N N . THR A 1 107 ? -14.929 18.062 53.925 1.00 76.75 107 THR A N 1
ATOM 832 C CA . THR A 1 107 ? -13.725 17.749 54.688 1.00 76.75 107 THR A CA 1
ATOM 833 C C . THR A 1 107 ? -12.997 19.061 54.903 1.00 76.75 107 THR A C 1
ATOM 835 O O . THR A 1 107 ? -12.450 19.632 53.962 1.00 76.75 107 THR A O 1
ATOM 838 N N . GLU A 1 108 ? -13.035 19.560 56.133 1.00 69.44 108 GLU A N 1
ATOM 839 C CA . GLU A 1 108 ? -12.266 20.732 56.528 1.00 69.44 108 GLU A CA 1
ATOM 840 C C . GLU A 1 108 ? -10.831 20.287 56.832 1.00 69.44 108 GLU A C 1
ATOM 842 O O . GLU A 1 108 ? -10.573 19.544 57.784 1.00 69.44 108 GLU A O 1
ATOM 847 N N . THR A 1 109 ? -9.885 20.697 55.988 1.00 69.88 109 THR A N 1
ATOM 848 C CA . THR A 1 109 ? -8.463 20.426 56.208 1.00 69.88 109 THR A CA 1
ATOM 849 C C . THR A 1 109 ? -7.953 21.332 57.328 1.00 69.88 109 THR A C 1
ATOM 851 O O . THR A 1 109 ? -7.775 22.529 57.132 1.00 69.88 109 THR A O 1
ATOM 854 N N . GLN A 1 110 ? -7.701 20.759 58.505 1.00 63.84 110 GLN A N 1
ATOM 855 C CA . GLN A 1 110 ? -7.069 21.458 59.627 1.00 63.84 110 GLN A CA 1
ATOM 856 C C . GLN A 1 110 ? -5.551 21.569 59.397 1.00 63.84 110 GLN A C 1
ATOM 858 O O . GLN A 1 110 ? -4.808 20.605 59.599 1.00 63.84 110 GLN A O 1
ATOM 863 N N . GLU A 1 111 ? -5.077 22.747 58.989 1.00 64.19 111 GLU A N 1
ATOM 864 C CA . GLU A 1 111 ? -3.649 23.078 58.935 1.00 64.19 111 GLU A CA 1
ATOM 865 C C . GLU A 1 111 ? -3.150 23.426 60.347 1.00 64.19 111 GLU A C 1
ATOM 867 O O . GLU A 1 111 ? -3.368 24.527 60.856 1.00 64.19 111 GLU A O 1
ATOM 872 N N . LYS A 1 112 ? -2.472 22.485 61.017 1.00 70.38 112 LYS A N 1
ATOM 873 C CA . LYS A 1 112 ? -1.800 22.780 62.290 1.00 70.38 112 LYS A CA 1
ATOM 874 C C . LYS A 1 112 ? -0.520 23.573 62.043 1.00 70.38 112 LYS A C 1
ATOM 876 O O . LYS A 1 112 ? 0.570 23.007 62.002 1.00 70.38 112 LYS A O 1
ATOM 881 N N . ASN A 1 113 ? -0.655 24.892 61.966 1.00 60.88 113 ASN A N 1
ATOM 882 C CA . ASN A 1 113 ? 0.464 25.808 62.151 1.00 60.88 113 ASN A CA 1
ATOM 883 C C . ASN A 1 113 ? 0.825 25.853 63.641 1.00 60.88 113 ASN A C 1
ATOM 885 O O . ASN A 1 113 ? 0.314 26.669 64.405 1.00 60.88 113 ASN A O 1
ATOM 889 N N . LEU A 1 114 ? 1.670 24.911 64.071 1.00 68.38 114 LEU A N 1
ATOM 890 C CA . LEU A 1 114 ? 2.264 24.942 65.404 1.00 68.38 114 LEU A CA 1
ATOM 891 C C . LEU A 1 114 ? 3.081 26.234 65.528 1.00 68.38 114 LEU A C 1
ATOM 893 O O . LEU A 1 114 ? 4.024 26.452 64.763 1.00 68.38 114 LEU A O 1
ATOM 897 N N . LEU A 1 115 ? 2.713 27.098 66.478 1.00 59.06 115 LEU A N 1
ATOM 898 C CA . LEU A 1 115 ? 3.543 28.245 66.834 1.00 59.06 115 LEU A CA 1
ATOM 899 C C . LEU A 1 115 ? 4.908 27.733 67.319 1.00 59.06 115 LEU A C 1
ATOM 901 O O . LEU A 1 115 ? 4.963 26.682 67.965 1.00 59.06 115 LEU A O 1
ATOM 905 N N . PRO A 1 116 ? 6.010 28.443 67.030 1.00 59.34 116 PRO A N 1
ATOM 906 C CA . PRO A 1 116 ? 7.305 28.080 67.578 1.00 59.34 116 PRO A CA 1
ATOM 907 C C . PRO A 1 116 ? 7.261 28.155 69.096 1.00 59.34 116 PRO A C 1
ATOM 909 O O . PRO A 1 116 ? 7.237 29.245 69.663 1.00 59.34 116 PRO A O 1
ATOM 912 N N . ASP A 1 117 ? 7.261 26.997 69.754 1.00 56.75 117 ASP A N 1
ATOM 913 C CA . ASP A 1 117 ? 7.638 26.945 71.158 1.00 56.75 117 ASP A CA 1
ATOM 914 C C . ASP A 1 117 ? 9.141 27.226 71.280 1.00 56.75 117 ASP A C 1
ATOM 916 O O . ASP A 1 117 ? 9.889 27.088 70.303 1.00 56.75 117 ASP A O 1
ATOM 920 N N . LYS A 1 118 ? 9.580 27.670 72.464 1.00 58.28 118 LYS A N 1
ATOM 921 C CA . LYS A 1 118 ? 10.903 28.295 72.695 1.00 58.28 118 LYS A CA 1
ATOM 922 C C . LYS A 1 118 ? 12.126 27.455 72.276 1.00 58.28 118 LYS A C 1
ATOM 924 O O . LYS A 1 118 ? 13.219 28.007 72.214 1.00 58.28 118 LYS A O 1
ATOM 929 N N . ASP A 1 119 ? 11.934 26.196 71.891 1.00 58.16 119 ASP A N 1
ATOM 930 C CA . ASP A 1 119 ? 12.963 25.267 71.417 1.00 58.16 119 ASP A CA 1
ATOM 931 C C . ASP A 1 119 ? 12.991 25.068 69.886 1.00 58.16 119 ASP A C 1
ATOM 933 O O . ASP A 1 119 ? 13.358 24.002 69.391 1.00 58.16 119 ASP A O 1
ATOM 937 N N . GLY A 1 120 ? 12.591 26.076 69.096 1.00 56.88 120 GLY A N 1
ATOM 938 C CA . GLY A 1 120 ? 12.986 26.241 67.680 1.00 56.88 120 GLY A CA 1
ATOM 939 C C . GLY A 1 120 ? 12.593 25.125 66.695 1.00 56.88 120 GLY A C 1
ATOM 940 O O . GLY A 1 120 ? 12.977 25.162 65.525 1.00 56.88 120 GLY A O 1
ATOM 941 N N . THR A 1 121 ? 11.812 24.137 67.130 1.00 57.59 121 THR A N 1
ATOM 942 C CA . THR A 1 121 ? 11.621 22.874 66.401 1.00 57.59 121 THR A CA 1
ATOM 943 C C . THR A 1 121 ? 10.704 23.032 65.179 1.00 57.59 121 THR A C 1
ATOM 945 O O . THR A 1 121 ? 10.870 22.329 64.183 1.00 57.59 121 THR A O 1
ATOM 948 N N . VAL A 1 122 ? 9.794 24.012 65.171 1.00 57.44 122 VAL A N 1
ATOM 949 C CA . VAL A 1 122 ? 8.871 24.236 64.036 1.00 57.44 122 VAL A CA 1
ATOM 950 C C . VAL A 1 122 ? 9.530 24.883 62.810 1.00 57.44 122 VAL A C 1
ATOM 952 O O . VAL A 1 122 ? 9.032 24.712 61.700 1.00 57.44 122 VAL A O 1
ATOM 955 N N . SER A 1 123 ? 10.667 25.574 62.971 1.00 58.00 123 SER A N 1
ATOM 956 C CA . SER A 1 123 ? 11.369 26.226 61.851 1.00 58.00 123 SER A CA 1
ATOM 957 C C . SER A 1 123 ? 11.864 25.199 60.827 1.00 58.00 123 SER A C 1
ATOM 959 O O . SER A 1 123 ? 11.722 25.379 59.615 1.00 58.00 123 SER A O 1
ATOM 961 N N . TYR A 1 124 ? 12.357 24.057 61.314 1.00 60.31 124 TYR A N 1
ATOM 962 C CA . TYR A 1 124 ? 12.805 22.964 60.458 1.00 60.31 124 TYR A CA 1
ATOM 963 C C . TYR A 1 124 ? 11.648 22.321 59.696 1.00 60.31 124 TYR A C 1
ATOM 965 O O . TYR A 1 124 ? 11.778 22.088 58.500 1.00 60.31 124 TYR A O 1
ATOM 973 N N . PHE A 1 125 ? 10.501 22.086 60.338 1.00 61.56 125 PHE A N 1
ATOM 974 C CA . PHE A 1 125 ? 9.348 21.471 59.670 1.00 61.56 125 PHE A CA 1
ATOM 975 C C . PHE A 1 125 ? 8.784 22.348 58.558 1.00 61.56 125 PHE A C 1
ATOM 977 O O . PHE A 1 125 ? 8.556 21.863 57.453 1.00 61.56 125 PHE A O 1
ATOM 984 N N . VAL A 1 126 ? 8.621 23.643 58.822 1.00 64.50 126 VAL A N 1
ATOM 985 C CA . VAL A 1 126 ? 8.139 24.596 57.821 1.00 64.50 126 VAL A CA 1
ATOM 986 C C . VAL A 1 126 ? 9.129 24.680 56.654 1.00 64.50 126 VAL A C 1
ATOM 988 O O . VAL A 1 126 ? 8.725 24.567 55.498 1.00 64.50 126 VAL A O 1
ATOM 991 N N . THR A 1 127 ? 10.435 24.746 56.933 1.00 67.69 127 THR A N 1
ATOM 992 C CA . THR A 1 127 ? 11.479 24.734 55.893 1.00 67.69 127 THR A CA 1
ATOM 993 C C . THR A 1 127 ? 11.458 23.445 55.067 1.00 67.69 127 THR A C 1
ATOM 995 O O . THR A 1 127 ? 11.528 23.505 53.841 1.00 67.69 127 THR A O 1
ATOM 998 N N . ILE A 1 128 ? 11.306 22.279 55.704 1.00 73.38 128 ILE A N 1
ATOM 999 C CA . ILE A 1 128 ? 11.226 20.982 55.017 1.00 73.38 128 ILE A CA 1
ATOM 1000 C C . ILE A 1 128 ? 9.984 20.917 54.124 1.00 73.38 128 ILE A C 1
ATOM 1002 O O . ILE A 1 128 ? 10.086 20.463 52.986 1.00 73.38 128 ILE A O 1
ATOM 1006 N N . ILE A 1 129 ? 8.831 21.403 54.592 1.00 74.56 129 ILE A N 1
ATOM 1007 C CA . ILE A 1 129 ? 7.596 21.426 53.797 1.00 74.56 129 ILE A CA 1
ATOM 1008 C C . ILE A 1 129 ? 7.745 22.364 52.596 1.00 74.56 129 ILE A C 1
ATOM 1010 O O . ILE A 1 129 ? 7.424 21.958 51.479 1.00 74.56 129 ILE A O 1
ATOM 1014 N N . TYR A 1 130 ? 8.291 23.572 52.775 1.00 77.12 130 TYR A N 1
ATOM 1015 C CA . TYR A 1 130 ? 8.548 24.485 51.656 1.00 77.12 130 TYR A CA 1
ATOM 1016 C C . TYR A 1 130 ? 9.533 23.890 50.647 1.00 77.12 130 TYR A C 1
ATOM 1018 O O . TYR A 1 130 ? 9.288 23.961 49.444 1.00 77.12 130 TYR A O 1
ATOM 1026 N N . HIS A 1 131 ? 10.604 23.241 51.108 1.00 80.38 131 HIS A N 1
ATOM 1027 C CA . HIS A 1 131 ? 11.589 22.615 50.228 1.00 80.38 131 HIS A CA 1
ATOM 1028 C C . HIS A 1 131 ? 11.014 21.392 49.495 1.00 80.38 131 HIS A C 1
ATOM 1030 O O . HIS A 1 131 ? 11.274 21.203 48.309 1.00 80.38 131 HIS A O 1
ATOM 1036 N N . PHE A 1 132 ? 10.168 20.598 50.157 1.00 82.50 132 PHE A N 1
ATOM 1037 C CA . PHE A 1 132 ? 9.461 19.476 49.538 1.00 82.50 132 PHE A CA 1
ATOM 1038 C C . PHE A 1 132 ? 8.440 19.951 48.500 1.00 82.50 132 PHE A C 1
ATOM 1040 O O . PHE A 1 132 ? 8.368 19.398 47.404 1.00 82.50 132 PHE A O 1
ATOM 1047 N N . CYS A 1 133 ? 7.682 21.004 48.809 1.00 79.38 133 CYS A N 1
ATOM 1048 C CA . CYS A 1 133 ? 6.700 21.576 47.893 1.00 79.38 133 CYS A CA 1
ATOM 1049 C C . CYS A 1 133 ? 7.384 22.211 46.669 1.00 79.38 133 CYS A C 1
ATOM 1051 O O . CYS A 1 133 ? 6.976 21.971 45.530 1.00 79.38 133 CYS A O 1
ATOM 1053 N N . LEU A 1 134 ? 8.495 22.928 46.881 1.00 81.44 134 LEU A N 1
ATOM 1054 C CA . LEU A 1 134 ? 9.326 23.473 45.808 1.00 81.44 134 LEU A CA 1
ATOM 1055 C C . LEU A 1 134 ? 9.935 22.358 44.945 1.00 81.44 134 LEU A C 1
ATOM 1057 O O . LEU A 1 134 ? 9.905 22.451 43.720 1.00 81.44 134 LEU A O 1
ATOM 1061 N N . TRP A 1 135 ? 10.407 21.268 45.556 1.00 84.56 135 TRP A N 1
ATOM 1062 C CA . TRP A 1 135 ? 10.930 20.109 44.831 1.00 84.56 135 TRP A CA 1
ATOM 1063 C C . TRP A 1 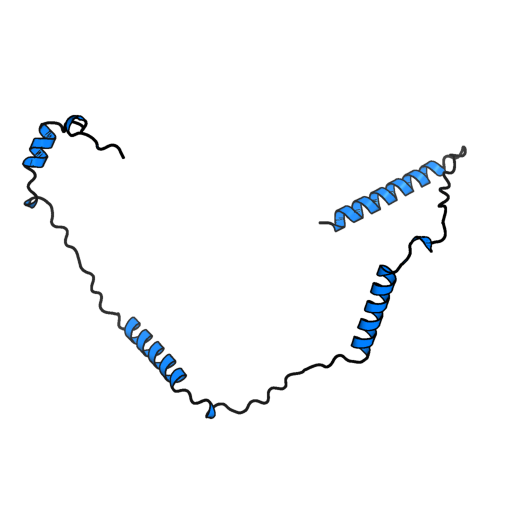135 ? 9.856 19.403 43.994 1.00 84.56 135 TRP A C 1
ATOM 1065 O O . TRP A 1 135 ? 10.103 19.067 42.839 1.00 84.56 135 TRP A O 1
ATOM 1075 N N . GLN A 1 136 ? 8.641 19.226 44.523 1.00 77.94 136 GLN A N 1
ATOM 1076 C CA . GLN A 1 136 ? 7.513 18.666 43.766 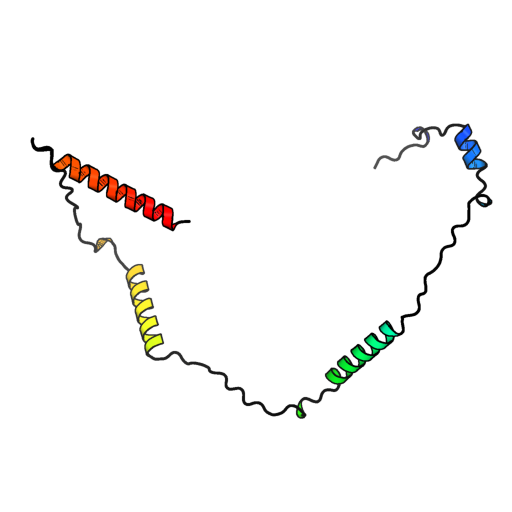1.00 77.94 136 GLN A CA 1
ATOM 1077 C C . GLN A 1 136 ? 7.104 19.566 42.592 1.00 77.94 136 GLN A C 1
ATOM 1079 O O . GLN A 1 136 ? 6.801 19.068 41.506 1.00 77.94 136 GLN A O 1
ATOM 1084 N N . SER A 1 137 ? 7.129 20.887 42.788 1.00 80.50 137 SER A N 1
ATOM 1085 C CA . SER A 1 137 ? 6.845 21.858 41.729 1.00 80.50 137 SER A CA 1
ATOM 1086 C C . SER A 1 137 ? 7.906 21.809 40.622 1.00 80.50 137 SER A C 1
ATOM 1088 O O . SER A 1 137 ? 7.576 21.645 39.448 1.00 80.50 137 SER A O 1
ATOM 1090 N N . LEU A 1 138 ? 9.192 21.817 40.990 1.00 79.19 138 LEU A N 1
ATOM 1091 C CA . LEU A 1 138 ? 10.306 21.683 40.046 1.00 79.19 138 LEU A CA 1
ATOM 1092 C C . LEU A 1 138 ? 10.300 20.328 39.325 1.00 79.19 138 LEU A C 1
ATOM 1094 O O . LEU A 1 138 ? 10.566 20.271 38.128 1.00 79.19 138 LEU A O 1
ATOM 1098 N N . ARG A 1 139 ? 9.927 19.239 40.009 1.00 81.81 139 ARG A N 1
ATOM 1099 C CA . ARG A 1 139 ? 9.768 17.911 39.398 1.00 81.81 139 ARG A CA 1
ATOM 1100 C C . ARG A 1 139 ? 8.666 17.899 38.340 1.00 81.81 139 ARG A C 1
ATOM 1102 O O . ARG A 1 139 ? 8.853 17.282 37.294 1.00 81.81 139 ARG A O 1
ATOM 1109 N N . LYS A 1 140 ? 7.534 18.567 38.584 1.00 76.00 140 LYS A N 1
ATOM 1110 C CA . LYS A 1 140 ? 6.466 18.704 37.580 1.00 76.00 140 LYS A CA 1
ATOM 1111 C C . LYS A 1 140 ? 6.933 19.490 36.358 1.00 76.00 140 LYS A C 1
ATOM 1113 O O . LYS A 1 140 ? 6.646 19.067 35.247 1.00 76.00 140 LYS A O 1
ATOM 1118 N N . ILE A 1 141 ? 7.689 20.570 36.559 1.00 75.69 141 ILE A N 1
ATOM 1119 C CA . ILE A 1 141 ? 8.248 21.373 35.460 1.00 75.69 141 ILE A CA 1
ATOM 1120 C C . ILE A 1 141 ? 9.262 20.553 34.645 1.00 75.69 141 ILE A C 1
ATOM 1122 O O . ILE A 1 141 ? 9.218 20.568 33.421 1.00 75.69 141 ILE A O 1
ATOM 1126 N N . ALA A 1 142 ? 10.128 19.779 35.305 1.00 70.50 142 ALA A N 1
ATOM 1127 C CA . ALA A 1 142 ? 11.147 18.965 34.640 1.00 70.50 142 ALA A CA 1
ATOM 1128 C C . ALA A 1 142 ? 10.591 17.772 33.838 1.00 70.50 142 ALA A C 1
ATOM 1130 O O . ALA A 1 142 ? 11.273 17.289 32.946 1.00 70.50 142 ALA A O 1
ATOM 1131 N N . ASN A 1 143 ? 9.379 17.286 34.138 1.00 66.56 143 ASN A N 1
ATOM 1132 C CA . ASN A 1 143 ? 8.720 16.217 33.367 1.00 66.56 143 ASN A CA 1
ATOM 1133 C C . ASN A 1 143 ? 7.844 16.758 32.218 1.00 66.56 143 ASN A C 1
ATOM 1135 O O . ASN A 1 143 ? 7.155 15.978 31.566 1.00 66.56 143 ASN A O 1
ATOM 1139 N N . TYR A 1 144 ? 7.825 18.078 32.004 1.00 58.12 144 TYR A N 1
ATOM 1140 C CA . TYR A 1 144 ? 7.070 18.736 30.932 1.00 58.12 144 TYR A CA 1
ATOM 1141 C C . TYR A 1 144 ? 7.958 19.145 29.735 1.00 58.12 144 TYR A C 1
ATOM 1143 O O . TYR A 1 144 ? 7.474 19.805 28.817 1.00 58.12 144 TYR A O 1
ATOM 1151 N N . VAL A 1 145 ? 9.242 18.758 29.746 1.00 50.72 145 VAL A N 1
ATOM 1152 C CA . VAL A 1 145 ? 10.199 18.871 28.626 1.00 50.72 145 VAL A CA 1
ATOM 1153 C C . VAL A 1 145 ? 10.519 17.483 28.093 1.00 50.72 145 VAL A C 1
ATOM 1155 O O . VAL A 1 145 ? 10.711 16.576 28.934 1.00 50.72 145 VAL A O 1
#

Foldseek 3Di:
DDDDDPVRDPDDPPVVVVCVVVPDPVPDPDDDDDPPPDDDDPVRVVVVVVVVVVVVCVVPDDCVPDDDDDDDDDPPDQDPVNVVVVVVVVVVVVCVVPPDPVPDDDDDDDDPPDDDDPPRPVVVVVVVVVVVVVVVVVVVVVVVD

InterPro domains:
  IPR001152 Beta-thymosin [PF01290] (8-51)
  IPR001152 Beta-thymosin [PF01290] (57-89)
  IPR001152 Beta-thymosin [PF01290] (93-119)
  IPR001152 Beta-thymosin [SM00152] (17-53)
  IPR001152 Beta-thymosin [SM00152] (55-91)
  IPR001152 Beta-thymosin [SM00152] (93-124)
  IPR038386 Beta-thymosin superfamily [G3DSA:1.20.5.520] (14-51)
  IPR038386 Beta-thymosin superfamily [G3DSA:1.20.5.520] (53-89)
  IPR038386 Beta-thymosin superfamily [G3DSA:1.20.5.520] (90-121)

Sequence (145 aa):
MSSLSLKDLPKVALDLKSELEGFNHSCMKKAATAEKNVLPSAEDVRQERQHSELIHDVETFKPDQLKHADTKEKIILPNAKDVAAEKTQQTLMSGIEKFDPSSLKHTETQEKNLLPDKDGTVSYFVTIIYHFCLWQSLRKIANYV

Organism: NCBI:txid516756

Secondary structure (DSSP, 8-state):
-PPPPGGGS----HHHHHHHHT--GGGSPP-------PPPPHHHHHHHHHHHHHHHHHHT--GGGSPP--------PPPHHHHHHHHHHHHHHHHHHT--GGGSPP-----------TT-HHHHHHHHHHHHHHHHHHHHHHTT-